Protein AF-A0A930LHW3-F1 (afdb_monomer)

Radius of gyration: 16.35 Å; Cα contacts (8 Å, |Δi|>4): 95; chains: 1; bounding box: 36×15×55 Å

Foldseek 3Di:
DDPVVVVLVVVLVVLLVLLVVLLVQLVVQLVCLVPDDQVVQPPDPGDGSVVLNVLSVLLNVLSVVLNVCSVVVNNVVSVVVSVSSSVSD

Nearest PDB structures (foldseek):
  1x8z-assembly1_A-2  TM=6.717E-01  e=5.694E+00  Arabidopsis thaliana
  1x8z-assembly3_A  TM=6.717E-01  e=5.694E+00  Arabidopsis thaliana
  5ezm-assembly1_A  TM=5.633E-01  e=2.723E+00  Cupriavidus metallidurans CH34

Sequence (89 aa):
MSPILLVIYVTTLIDVLLAVAGAVVGVLAFVRAWMSPANAYDFAGKRPKNTWLALTGGSAAVSLFSVFAAVTGGGNSVLILQLIAAVIS

Mean predicted aligned error: 5.21 Å

Solvent-accessible surface area (backbone atoms only — not comparable to full-atom values): 4588 Å² total; per-residue (Å²): 132,56,75,69,58,52,50,53,52,53,50,47,52,51,41,31,52,54,20,48,52,37,22,55,47,10,46,50,30,26,52,50,52,67,72,48,60,64,75,79,34,64,63,80,92,49,73,53,52,68,57,55,42,50,52,20,45,51,18,20,54,43,15,48,47,32,30,55,30,14,74,73,72,42,30,85,82,39,49,70,57,39,51,55,18,55,75,67,65

Structure (mmCIF, N/CA/C/O ba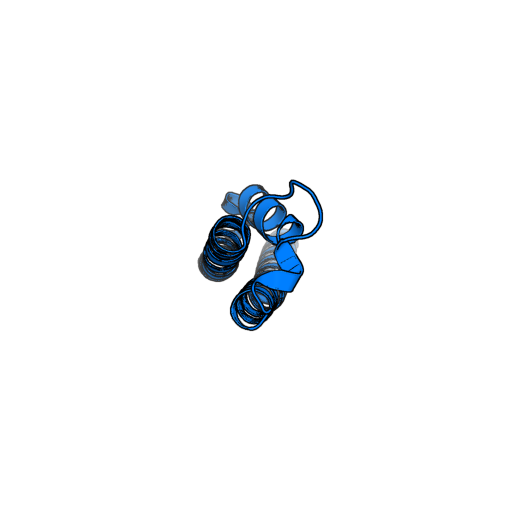ckbone):
data_AF-A0A930LHW3-F1
#
_entry.id   AF-A0A930LHW3-F1
#
loop_
_atom_site.group_PDB
_atom_site.id
_atom_site.type_symbol
_atom_site.label_atom_id
_atom_site.label_alt_id
_atom_site.label_comp_id
_atom_site.label_asym_id
_atom_site.label_entity_id
_atom_site.label_seq_id
_atom_site.pdbx_PDB_ins_code
_atom_site.Cartn_x
_atom_site.Cartn_y
_atom_site.Cartn_z
_atom_site.occupancy
_atom_site.B_iso_or_equiv
_atom_site.auth_seq_id
_atom_site.auth_comp_id
_atom_site.auth_asym_id
_atom_site.auth_atom_id
_atom_site.pdbx_PDB_model_num
ATOM 1 N N . MET A 1 1 ? 18.130 -4.527 -28.559 1.00 75.00 1 MET A N 1
ATOM 2 C CA . MET A 1 1 ? 18.018 -3.467 -27.530 1.00 75.00 1 MET A CA 1
ATOM 3 C C . MET A 1 1 ? 19.404 -3.160 -26.995 1.00 75.00 1 MET A C 1
ATOM 5 O O . MET A 1 1 ? 20.181 -4.094 -26.845 1.00 75.00 1 MET A O 1
ATOM 9 N N . SER A 1 2 ? 19.731 -1.891 -26.743 1.00 94.06 2 SER A N 1
ATOM 10 C CA . SER A 1 2 ? 20.988 -1.551 -26.067 1.00 94.06 2 SER A CA 1
ATOM 11 C C . SER A 1 2 ? 20.917 -1.937 -24.578 1.00 94.06 2 SER A C 1
ATOM 13 O O . SER A 1 2 ? 19.820 -1.928 -24.010 1.00 94.06 2 SER A O 1
ATOM 15 N N . PRO A 1 3 ? 22.051 -2.258 -23.924 1.00 92.88 3 PRO A N 1
ATOM 16 C CA . PRO A 1 3 ? 22.066 -2.646 -22.510 1.00 92.88 3 PRO A CA 1
ATOM 17 C C . PRO A 1 3 ? 21.413 -1.609 -21.586 1.00 92.88 3 PRO A C 1
ATOM 19 O O . PRO A 1 3 ? 20.681 -1.967 -20.671 1.00 92.88 3 PRO A O 1
ATOM 22 N N . ILE A 1 4 ? 21.608 -0.318 -21.869 1.00 93.06 4 ILE A N 1
ATOM 23 C CA . ILE A 1 4 ? 21.023 0.779 -21.086 1.00 93.06 4 ILE A CA 1
ATOM 24 C C . ILE A 1 4 ? 19.488 0.808 -21.177 1.00 93.06 4 ILE A C 1
ATOM 26 O O . ILE A 1 4 ? 18.815 1.033 -20.176 1.00 93.06 4 ILE A O 1
ATOM 30 N N . LEU A 1 5 ? 18.922 0.516 -22.355 1.00 91.38 5 LEU A N 1
ATOM 31 C CA . LEU A 1 5 ? 17.470 0.478 -22.550 1.00 91.38 5 LEU A CA 1
ATOM 32 C C . LEU A 1 5 ? 16.837 -0.710 -21.823 1.00 91.38 5 LEU A C 1
ATOM 34 O O . LEU A 1 5 ? 15.731 -0.584 -21.305 1.00 91.38 5 LEU A O 1
ATOM 38 N N . LEU A 1 6 ? 17.543 -1.842 -21.756 1.00 92.06 6 LEU A N 1
ATOM 39 C CA . LEU A 1 6 ? 17.094 -3.005 -20.995 1.00 92.06 6 LEU A CA 1
ATOM 40 C C . LEU A 1 6 ? 17.016 -2.692 -19.496 1.00 92.06 6 LEU A C 1
ATOM 42 O O . LEU A 1 6 ? 16.018 -3.020 -18.863 1.00 92.06 6 LEU A O 1
ATOM 46 N N . VAL A 1 7 ? 18.037 -2.028 -18.946 1.00 91.44 7 VAL A N 1
ATOM 47 C CA . VAL A 1 7 ? 18.063 -1.635 -17.528 1.00 91.44 7 VAL A CA 1
ATOM 48 C C . VAL A 1 7 ? 16.904 -0.698 -17.207 1.00 91.44 7 VAL A C 1
ATOM 50 O O . VAL A 1 7 ? 16.148 -0.985 -16.288 1.00 91.44 7 VAL A O 1
ATOM 53 N N . ILE A 1 8 ? 16.709 0.363 -17.997 1.00 89.50 8 ILE A N 1
ATOM 54 C CA . ILE A 1 8 ? 15.612 1.320 -17.780 1.00 89.50 8 ILE A CA 1
ATOM 55 C C . ILE A 1 8 ? 14.259 0.605 -17.808 1.00 89.50 8 ILE A C 1
ATOM 57 O O . ILE A 1 8 ? 13.450 0.792 -16.905 1.00 89.50 8 ILE A O 1
ATOM 61 N N . TYR A 1 9 ? 14.036 -0.254 -18.806 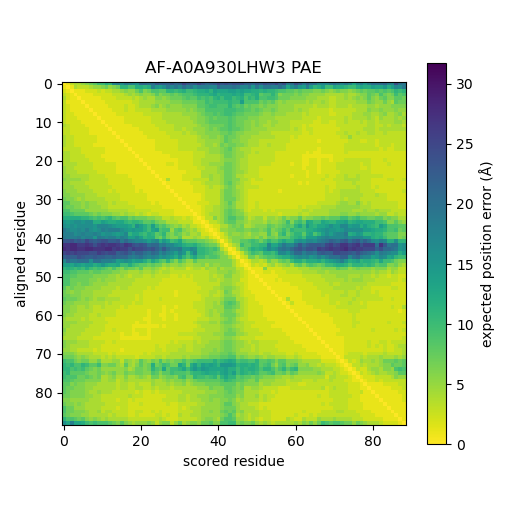1.00 90.25 9 TYR A N 1
ATOM 62 C CA . TYR A 1 9 ? 12.791 -1.006 -18.929 1.00 90.25 9 TYR A CA 1
ATOM 63 C C . TYR A 1 9 ? 12.526 -1.896 -17.709 1.00 90.25 9 TYR A C 1
ATOM 65 O O . TYR A 1 9 ? 11.429 -1.876 -17.152 1.00 90.25 9 TYR A O 1
ATOM 73 N N . VAL A 1 10 ? 13.5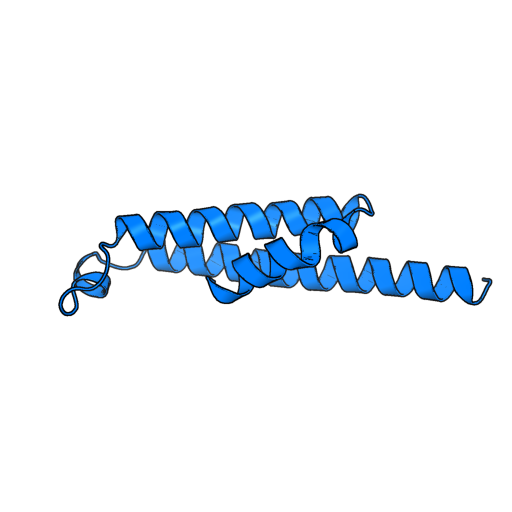37 -2.652 -17.269 1.00 91.38 10 VAL A N 1
ATOM 74 C CA . VAL A 1 10 ? 13.422 -3.540 -16.106 1.00 91.38 10 VAL A CA 1
ATOM 75 C C . VAL A 1 10 ? 13.193 -2.738 -14.825 1.00 91.38 10 VAL A C 1
ATOM 77 O O . VAL A 1 10 ? 12.327 -3.112 -14.038 1.00 91.38 10 VAL A O 1
ATOM 80 N N . THR A 1 11 ? 13.901 -1.625 -14.624 1.00 89.25 11 THR A N 1
ATOM 81 C CA . THR A 1 11 ? 13.706 -0.752 -13.458 1.00 89.25 11 THR A CA 1
ATOM 82 C C . THR A 1 11 ? 12.285 -0.200 -13.414 1.00 89.25 11 THR A C 1
ATOM 84 O O . THR A 1 11 ? 11.616 -0.359 -12.401 1.00 89.25 11 THR A O 1
ATOM 87 N N . THR A 1 12 ? 11.772 0.347 -14.520 1.00 89.56 12 THR A N 1
ATOM 88 C CA . THR A 1 12 ? 10.392 0.855 -14.569 1.00 89.56 12 THR A CA 1
ATOM 89 C C . THR A 1 12 ? 9.367 -0.246 -14.295 1.00 89.56 12 THR A C 1
ATOM 91 O O . THR A 1 12 ? 8.396 -0.020 -13.577 1.00 89.56 12 THR A O 1
ATOM 94 N N . LEU A 1 13 ? 9.582 -1.453 -14.825 1.00 91.44 13 LEU A N 1
ATOM 95 C CA . LEU A 1 13 ? 8.698 -2.592 -14.575 1.00 91.44 13 LEU A CA 1
ATOM 96 C C . LEU A 1 13 ? 8.688 -2.963 -13.083 1.00 91.44 13 LEU A C 1
ATOM 98 O O . LEU A 1 13 ? 7.617 -3.135 -12.498 1.00 91.44 13 LEU A O 1
ATOM 102 N N . ILE A 1 14 ? 9.865 -3.045 -12.460 1.00 90.81 14 ILE A N 1
ATOM 103 C CA . ILE A 1 14 ? 10.009 -3.342 -11.029 1.00 90.81 14 ILE A CA 1
ATOM 104 C C . ILE A 1 14 ? 9.350 -2.252 -10.171 1.00 90.81 14 ILE A C 1
ATOM 106 O O . ILE A 1 14 ? 8.601 -2.590 -9.252 1.00 90.81 14 ILE A O 1
ATOM 110 N N . ASP A 1 15 ? 9.558 -0.974 -10.497 1.00 90.19 15 ASP A N 1
ATOM 111 C CA . ASP A 1 15 ? 8.958 0.159 -9.782 1.00 90.19 15 ASP A CA 1
ATOM 112 C C . ASP A 1 15 ? 7.426 0.086 -9.810 1.00 90.19 15 ASP A C 1
ATOM 114 O O . ASP A 1 15 ? 6.768 0.252 -8.780 1.00 90.19 15 ASP A O 1
ATOM 118 N N . VAL A 1 16 ? 6.848 -0.234 -10.973 1.00 92.81 16 VAL A N 1
ATOM 119 C CA . VAL A 1 16 ? 5.397 -0.411 -11.123 1.00 92.81 16 VAL A CA 1
ATOM 120 C C . VAL A 1 16 ? 4.896 -1.585 -10.282 1.00 92.81 16 VAL A C 1
ATOM 122 O O . VAL A 1 16 ? 3.906 -1.434 -9.566 1.00 92.81 16 VAL A O 1
ATOM 125 N N . LEU A 1 17 ? 5.571 -2.739 -10.313 1.00 93.50 17 LEU A N 1
ATOM 126 C CA . LEU A 1 17 ? 5.164 -3.907 -9.520 1.00 93.50 17 LEU A CA 1
ATOM 127 C C . LEU A 1 17 ? 5.203 -3.627 -8.012 1.00 93.50 17 LEU A C 1
ATOM 129 O O . LEU A 1 17 ? 4.251 -3.954 -7.300 1.00 93.50 17 LEU A O 1
ATOM 133 N N . LEU A 1 18 ? 6.275 -2.996 -7.528 1.00 91.56 18 LEU A N 1
ATOM 134 C CA . LEU A 1 18 ? 6.419 -2.608 -6.123 1.00 91.56 18 LEU A CA 1
ATOM 135 C C . LEU A 1 18 ? 5.356 -1.593 -5.704 1.00 91.56 18 LEU A C 1
ATOM 137 O O . LEU A 1 18 ? 4.783 -1.714 -4.619 1.00 91.56 18 LEU A O 1
ATOM 141 N N . ALA A 1 19 ? 5.069 -0.606 -6.554 1.00 93.12 19 ALA A N 1
ATOM 142 C CA . ALA A 1 19 ? 4.029 0.378 -6.290 1.00 93.12 19 ALA A CA 1
ATOM 143 C C . ALA A 1 19 ? 2.646 -0.274 -6.196 1.00 93.12 19 ALA A C 1
ATOM 145 O O . ALA A 1 19 ? 1.893 0.016 -5.265 1.00 93.12 19 ALA A O 1
ATOM 146 N N . VAL A 1 20 ? 2.326 -1.203 -7.102 1.00 95.31 20 VAL A N 1
ATOM 147 C CA . VAL A 1 20 ? 1.049 -1.932 -7.080 1.00 95.31 20 VAL A CA 1
ATOM 148 C C . VAL A 1 20 ? 0.928 -2.785 -5.819 1.00 95.31 20 VAL A C 1
ATOM 150 O O . VAL A 1 20 ? -0.108 -2.742 -5.154 1.00 95.31 20 VAL A O 1
ATOM 153 N N . ALA A 1 21 ? 1.983 -3.508 -5.440 1.00 94.06 21 ALA A N 1
ATOM 154 C CA . ALA A 1 21 ? 1.996 -4.275 -4.197 1.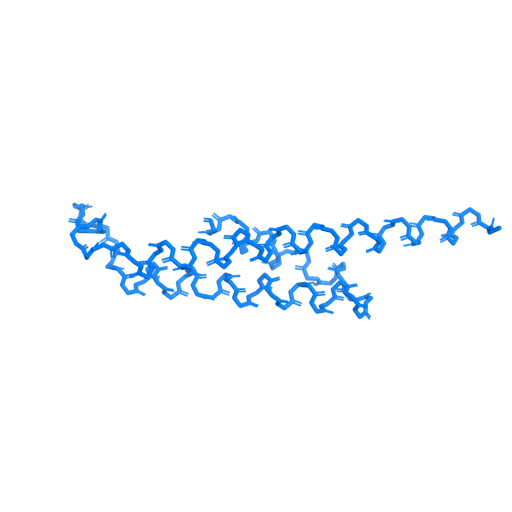00 94.06 21 ALA A CA 1
ATOM 155 C C . ALA A 1 21 ? 1.767 -3.368 -2.972 1.00 94.06 21 ALA A C 1
ATOM 157 O O . ALA A 1 21 ? 0.922 -3.670 -2.127 1.00 94.06 21 ALA A O 1
ATOM 158 N N . GLY A 1 22 ? 2.449 -2.219 -2.913 1.00 92.56 22 GLY A N 1
ATOM 159 C CA . GLY A 1 22 ? 2.267 -1.224 -1.854 1.00 92.56 22 GLY A CA 1
ATOM 160 C C . GLY A 1 22 ? 0.847 -0.650 -1.800 1.00 92.56 22 GLY A C 1
ATOM 161 O O . GLY A 1 22 ? 0.291 -0.488 -0.714 1.00 92.56 22 GLY A O 1
ATOM 162 N N . ALA A 1 23 ? 0.221 -0.397 -2.952 1.00 94.94 23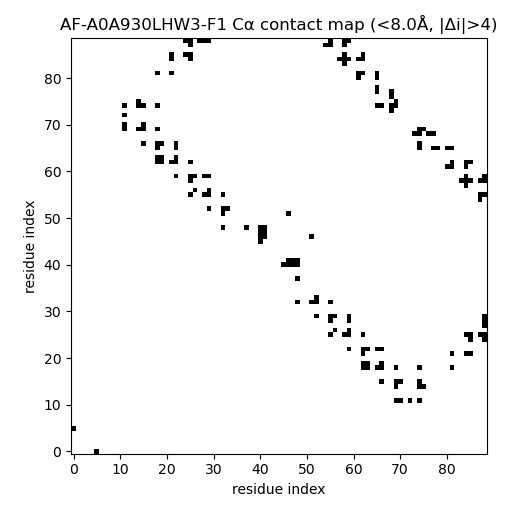 ALA A N 1
ATOM 163 C CA . ALA A 1 23 ? -1.167 0.058 -3.032 1.00 94.94 23 ALA A CA 1
ATOM 164 C C . ALA A 1 23 ? -2.154 -0.980 -2.496 1.00 94.94 23 ALA A C 1
ATOM 166 O O . ALA A 1 23 ? -3.041 -0.627 -1.719 1.00 94.94 23 ALA A O 1
ATOM 167 N N . VAL A 1 24 ? -1.981 -2.256 -2.850 1.00 95.75 24 VAL A N 1
ATOM 168 C CA . VAL A 1 24 ? -2.825 -3.339 -2.326 1.00 95.75 24 VAL A CA 1
ATOM 169 C C . VAL A 1 24 ? -2.720 -3.411 -0.802 1.00 95.75 24 VAL A C 1
ATOM 171 O O . VAL A 1 24 ? -3.746 -3.435 -0.122 1.00 95.75 24 VAL A O 1
ATOM 174 N N . VAL A 1 25 ? -1.502 -3.391 -0.257 1.00 94.25 25 VAL A N 1
ATOM 175 C CA . VAL A 1 25 ? -1.283 -3.448 1.197 1.00 94.25 25 VAL A CA 1
ATOM 176 C C . VAL A 1 25 ? -1.870 -2.217 1.894 1.00 94.25 25 VAL A C 1
ATOM 178 O O . VAL A 1 25 ? -2.625 -2.377 2.852 1.00 94.25 25 VAL A O 1
ATOM 181 N N . GLY A 1 26 ? -1.625 -1.009 1.377 1.00 92.69 26 GLY A N 1
ATOM 182 C CA . GLY A 1 26 ? -2.143 0.233 1.963 1.00 92.69 26 GLY A CA 1
ATOM 183 C C . GLY A 1 26 ? -3.671 0.314 1.968 1.00 92.69 26 GLY A C 1
ATOM 184 O O . GLY A 1 26 ? -4.277 0.676 2.978 1.00 92.69 26 GLY A O 1
ATOM 185 N N . VAL A 1 27 ? -4.325 -0.093 0.875 1.00 95.06 27 VAL A N 1
ATOM 186 C CA . VAL A 1 27 ? -5.794 -0.142 0.812 1.00 95.06 27 VAL A CA 1
ATOM 187 C C . VAL A 1 27 ? -6.346 -1.184 1.786 1.00 95.06 27 VAL A C 1
ATOM 189 O O . VAL A 1 27 ? -7.302 -0.898 2.509 1.00 95.06 27 VAL A O 1
ATOM 192 N N . LEU A 1 28 ? -5.740 -2.372 1.866 1.00 94.50 28 LEU A N 1
ATOM 193 C CA . LEU A 1 28 ? -6.165 -3.405 2.814 1.00 94.50 28 LEU A CA 1
ATOM 194 C C . LEU A 1 28 ? -5.996 -2.956 4.271 1.00 94.50 28 LEU A C 1
ATOM 196 O O . LEU A 1 28 ? -6.883 -3.213 5.088 1.00 94.50 28 LEU A O 1
ATOM 200 N N . ALA A 1 29 ? -4.900 -2.272 4.598 1.00 91.25 29 ALA A N 1
ATOM 201 C CA . ALA A 1 29 ? -4.655 -1.717 5.925 1.00 91.25 29 ALA A CA 1
ATOM 202 C C . ALA A 1 29 ? -5.728 -0.692 6.315 1.00 91.25 29 ALA A C 1
ATOM 204 O O . ALA A 1 29 ? -6.303 -0.774 7.404 1.00 91.25 29 ALA A O 1
ATOM 205 N N . PHE A 1 30 ? -6.076 0.212 5.395 1.00 92.38 30 PHE A N 1
ATOM 206 C CA . PHE A 1 30 ? -7.153 1.176 5.605 1.00 92.38 30 PHE A CA 1
ATOM 207 C C . PHE A 1 30 ? -8.513 0.496 5.814 1.00 92.38 30 PHE A C 1
ATOM 209 O O . PHE A 1 30 ? -9.224 0.816 6.767 1.00 92.38 30 PHE A O 1
ATOM 216 N N . VAL A 1 31 ? -8.861 -0.488 4.980 1.00 93.56 31 VAL A N 1
ATOM 217 C CA . VAL A 1 31 ? -10.117 -1.244 5.115 1.00 93.56 31 VAL A CA 1
ATOM 218 C C . VAL A 1 31 ? -10.188 -1.959 6.467 1.00 93.56 31 VAL A C 1
ATOM 220 O O . VAL A 1 31 ? -11.215 -1.900 7.148 1.00 93.56 31 VAL A O 1
ATOM 223 N N . ARG A 1 32 ? -9.088 -2.582 6.903 1.00 88.69 32 ARG A N 1
ATOM 224 C CA . ARG A 1 32 ? -9.000 -3.219 8.226 1.00 88.69 32 ARG A CA 1
ATOM 225 C C . ARG A 1 32 ? -9.179 -2.205 9.349 1.00 88.69 32 ARG A C 1
ATOM 227 O O . ARG A 1 32 ? -9.934 -2.476 10.283 1.00 88.69 32 ARG A O 1
ATOM 234 N N . ALA A 1 33 ? -8.544 -1.039 9.258 1.00 87.50 33 ALA A N 1
ATOM 235 C CA . ALA A 1 33 ? -8.695 0.015 10.255 1.00 87.50 33 ALA A CA 1
ATOM 236 C C . ALA A 1 33 ? -10.134 0.555 10.315 1.00 87.50 33 ALA A C 1
ATOM 238 O O . ALA A 1 33 ? -10.672 0.797 11.400 1.00 87.50 33 ALA A O 1
ATOM 239 N N . TRP A 1 34 ? -10.786 0.683 9.157 1.00 88.06 34 TRP A N 1
ATOM 240 C CA . TRP A 1 34 ? -12.182 1.101 9.038 1.00 88.06 34 TRP A CA 1
ATOM 241 C C . TRP A 1 34 ? -13.134 0.128 9.737 1.00 88.06 34 TRP A C 1
ATOM 243 O O . TRP A 1 34 ? -13.922 0.540 10.598 1.00 88.06 34 TRP A O 1
ATOM 253 N N . MET A 1 35 ? -13.009 -1.162 9.415 1.00 88.88 35 MET A N 1
ATOM 254 C CA . MET A 1 35 ? -13.860 -2.237 9.935 1.00 88.88 35 MET A CA 1
ATOM 255 C C . MET A 1 35 ? -13.589 -2.581 11.405 1.00 88.88 35 MET A C 1
ATOM 257 O O . MET A 1 35 ? -14.458 -3.139 12.072 1.00 88.88 35 MET A O 1
ATOM 261 N N . SER A 1 36 ? -12.405 -2.256 11.925 1.00 85.19 36 SER A N 1
ATOM 262 C CA . SER A 1 36 ? -12.035 -2.587 13.302 1.00 85.19 36 SER A CA 1
ATOM 263 C C . SER A 1 36 ? -12.876 -1.796 14.316 1.00 85.19 36 SER A C 1
ATOM 265 O O . SER A 1 36 ? -13.040 -0.582 14.167 1.00 85.19 36 SER A O 1
ATOM 267 N N . PRO A 1 37 ? -13.423 -2.429 15.365 1.00 80.62 37 PRO A N 1
ATOM 268 C CA . PRO A 1 37 ? -14.234 -1.738 16.364 1.00 80.62 37 PRO A CA 1
ATOM 269 C C . PRO A 1 37 ? -13.381 -0.778 17.216 1.00 80.62 37 PRO A C 1
ATOM 271 O O . PRO A 1 37 ? -12.172 -0.949 17.349 1.00 80.62 37 PRO A O 1
ATOM 274 N N . ALA A 1 38 ? -13.993 0.279 17.766 1.00 75.88 38 ALA A N 1
ATOM 275 C CA . ALA A 1 38 ? -13.266 1.346 18.474 1.00 75.88 38 ALA A CA 1
ATOM 276 C C . ALA A 1 38 ? -12.496 0.837 19.706 1.00 75.88 38 ALA A C 1
ATOM 278 O O . ALA A 1 38 ? -11.357 1.237 19.932 1.00 75.88 38 ALA A O 1
ATOM 279 N N . ASN A 1 39 ? -13.073 -0.134 20.414 1.00 71.88 39 ASN A N 1
ATOM 280 C CA . ASN A 1 39 ? -12.456 -0.809 21.555 1.00 71.88 39 ASN A CA 1
ATOM 281 C C . ASN A 1 39 ? -11.138 -1.536 21.214 1.00 71.88 39 ASN A C 1
ATOM 283 O O . ASN A 1 39 ? -10.333 -1.764 22.110 1.00 71.88 39 ASN A O 1
ATOM 287 N N . ALA A 1 40 ? -10.881 -1.867 19.942 1.00 70.94 40 ALA A N 1
ATOM 288 C CA . ALA A 1 40 ? -9.613 -2.456 19.508 1.00 70.94 40 ALA A CA 1
ATOM 289 C C . ALA A 1 40 ? -8.439 -1.460 19.579 1.00 70.94 40 ALA A C 1
ATOM 291 O O . ALA A 1 40 ? -7.281 -1.873 19.610 1.00 70.94 40 ALA A O 1
ATOM 292 N N . TYR A 1 41 ? -8.732 -0.157 19.622 1.00 66.19 41 TYR A N 1
ATOM 293 C CA . TYR A 1 41 ? -7.740 0.918 19.705 1.00 66.19 41 TYR A CA 1
ATOM 294 C C . TYR A 1 41 ? -7.641 1.542 21.103 1.00 66.19 41 TYR A C 1
ATOM 296 O O . TYR A 1 41 ? -6.660 2.227 21.383 1.00 66.19 41 TYR A O 1
ATOM 304 N N . ASP A 1 42 ? -8.597 1.254 21.992 1.00 63.91 42 ASP A N 1
ATOM 305 C CA . ASP A 1 42 ? -8.685 1.811 23.352 1.00 63.91 42 ASP A CA 1
ATOM 306 C C . ASP A 1 42 ? -7.788 1.107 24.389 1.00 63.91 42 ASP A C 1
ATOM 308 O O . ASP A 1 42 ? -7.909 1.321 25.596 1.00 63.91 42 ASP A O 1
ATOM 312 N N . PHE A 1 43 ? -6.831 0.286 23.956 1.00 56.50 43 PHE A N 1
ATOM 313 C CA . PHE A 1 43 ? -5.888 -0.337 24.881 1.00 56.50 43 PHE A CA 1
ATOM 314 C C . PHE A 1 43 ? -4.886 0.693 25.431 1.00 56.50 43 PHE A C 1
ATOM 316 O O . PHE A 1 43 ? -3.915 1.047 24.763 1.00 56.50 43 PHE A O 1
ATOM 323 N N . ALA A 1 44 ? -5.121 1.125 26.674 1.00 49.81 44 ALA A N 1
ATOM 324 C CA . ALA A 1 44 ? -4.175 1.775 27.589 1.00 49.81 44 ALA A CA 1
ATOM 325 C C . ALA A 1 44 ? -3.365 2.948 26.993 1.00 49.81 44 ALA A C 1
ATOM 327 O O . ALA A 1 44 ? -2.189 2.809 26.658 1.00 49.81 44 ALA A O 1
ATOM 328 N N . GLY A 1 45 ? -3.984 4.130 26.899 1.00 61.50 45 GLY A N 1
ATOM 329 C CA . GLY A 1 45 ? -3.278 5.390 26.610 1.00 61.50 45 GLY A CA 1
ATOM 330 C C . GLY A 1 45 ? -2.754 5.543 25.177 1.00 61.50 45 GLY A C 1
ATOM 331 O O . GLY A 1 45 ? -1.989 6.466 24.896 1.00 61.50 45 GLY A O 1
ATOM 332 N N . LYS A 1 46 ? -3.146 4.653 24.259 1.00 69.50 46 LYS A N 1
ATOM 333 C CA . LYS A 1 46 ? -2.808 4.746 22.833 1.00 69.50 46 LYS A CA 1
ATOM 334 C C . LYS A 1 46 ? -3.689 5.771 22.111 1.00 69.50 46 LYS A C 1
ATOM 336 O O . LYS A 1 46 ? -4.741 6.177 22.595 1.00 69.50 46 LYS A O 1
ATOM 341 N N . ARG A 1 47 ? -3.225 6.221 20.938 1.00 76.00 47 ARG A N 1
ATOM 342 C CA . ARG A 1 47 ? -3.941 7.206 20.110 1.00 76.00 47 ARG A CA 1
ATOM 343 C C . ARG A 1 47 ? -5.310 6.662 19.663 1.00 76.00 47 ARG A C 1
ATOM 345 O O . ARG A 1 47 ? -5.390 5.475 19.343 1.00 76.00 47 ARG A O 1
ATOM 352 N N . PRO A 1 48 ? -6.350 7.516 19.586 1.00 83.62 48 PRO A N 1
ATOM 353 C CA . PRO A 1 48 ? -7.716 7.092 19.283 1.00 83.62 48 PRO A CA 1
ATOM 354 C C . PRO A 1 48 ? -7.840 6.518 17.867 1.00 83.62 48 PRO A C 1
ATOM 356 O O . PRO A 1 48 ? -7.052 6.857 16.977 1.00 83.62 48 PRO A O 1
ATOM 359 N N . LYS A 1 49 ? -8.886 5.713 17.626 1.00 82.75 49 LYS A N 1
ATOM 360 C CA . LYS A 1 49 ? -9.185 5.094 16.317 1.00 82.75 49 LYS A CA 1
ATOM 361 C C . LYS A 1 49 ? -9.094 6.089 15.153 1.00 82.75 49 LYS A C 1
ATOM 363 O O . LYS A 1 49 ? -8.514 5.771 14.120 1.00 82.75 49 LYS A O 1
ATOM 368 N N . ASN A 1 50 ? -9.599 7.311 15.330 1.00 87.31 50 ASN A N 1
ATOM 369 C CA . ASN A 1 50 ? -9.585 8.342 14.286 1.00 87.31 50 ASN A CA 1
ATOM 370 C C . ASN A 1 50 ? -8.168 8.724 13.837 1.00 87.31 50 ASN A C 1
ATOM 372 O O . ASN A 1 50 ? -7.960 9.009 12.661 1.00 87.31 50 ASN A O 1
ATOM 376 N N . THR A 1 51 ? -7.178 8.696 14.736 1.00 87.69 51 THR A N 1
ATOM 377 C CA . THR A 1 51 ? -5.783 8.950 14.358 1.00 87.69 51 THR A CA 1
ATOM 378 C C . THR A 1 51 ? -5.234 7.826 13.487 1.00 87.69 51 THR A C 1
ATOM 380 O O . THR A 1 51 ? -4.584 8.096 12.482 1.00 87.69 51 THR A O 1
ATOM 383 N N . TRP A 1 52 ? -5.528 6.572 13.829 1.00 87.25 52 TRP A N 1
ATOM 384 C CA . TRP A 1 52 ? -5.103 5.416 13.038 1.00 87.25 52 TRP A CA 1
ATOM 385 C C . TRP A 1 52 ? -5.813 5.341 11.686 1.00 87.25 52 TRP A C 1
ATOM 387 O O . TRP A 1 52 ? -5.178 5.022 10.684 1.00 87.25 52 TRP A O 1
ATOM 397 N N . LEU A 1 53 ? -7.093 5.713 11.630 1.00 90.50 53 LEU A N 1
ATOM 398 C CA . LEU A 1 53 ? -7.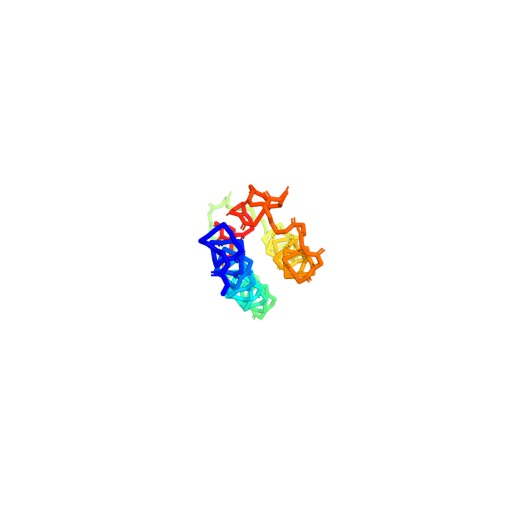832 5.865 10.376 1.00 90.50 53 LEU A CA 1
ATOM 399 C C . LEU A 1 53 ? -7.230 6.945 9.478 1.00 90.50 53 LEU A C 1
ATOM 401 O O . LEU A 1 53 ? -7.088 6.728 8.279 1.00 90.50 53 LEU A O 1
ATOM 405 N N . ALA A 1 54 ? -6.849 8.092 10.044 1.00 91.75 54 ALA A N 1
ATOM 406 C CA . ALA A 1 54 ? -6.214 9.160 9.281 1.00 91.75 54 ALA A CA 1
ATOM 407 C C . ALA A 1 54 ? -4.833 8.739 8.750 1.00 91.75 54 ALA A C 1
ATOM 409 O O . ALA A 1 54 ? -4.516 9.009 7.594 1.00 91.75 54 ALA A O 1
ATOM 410 N N . LEU A 1 55 ? -4.031 8.046 9.566 1.00 91.19 55 LEU A N 1
ATOM 411 C CA . LEU A 1 55 ? -2.706 7.557 9.169 1.00 91.19 5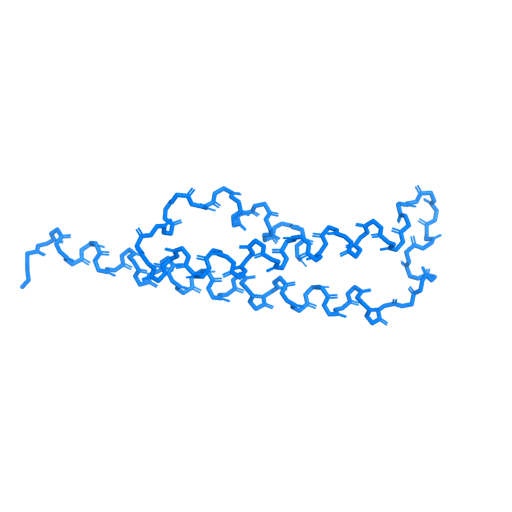5 LEU A CA 1
ATOM 412 C C . LEU A 1 55 ? -2.796 6.498 8.068 1.00 91.19 55 LEU A C 1
ATOM 414 O O . LEU A 1 55 ? -2.156 6.642 7.029 1.00 91.19 55 LEU A O 1
ATOM 418 N N . THR A 1 56 ? -3.625 5.471 8.266 1.00 92.44 56 THR A N 1
ATOM 419 C CA . THR A 1 56 ? -3.817 4.411 7.266 1.00 92.44 56 THR A CA 1
ATOM 420 C C . THR A 1 56 ? -4.475 4.950 5.996 1.00 92.44 56 THR A C 1
ATOM 422 O O . THR A 1 56 ? -4.039 4.614 4.899 1.00 92.44 56 THR A O 1
ATOM 425 N N . GLY A 1 57 ? -5.437 5.871 6.107 1.00 92.75 57 GLY A N 1
ATOM 426 C CA . GL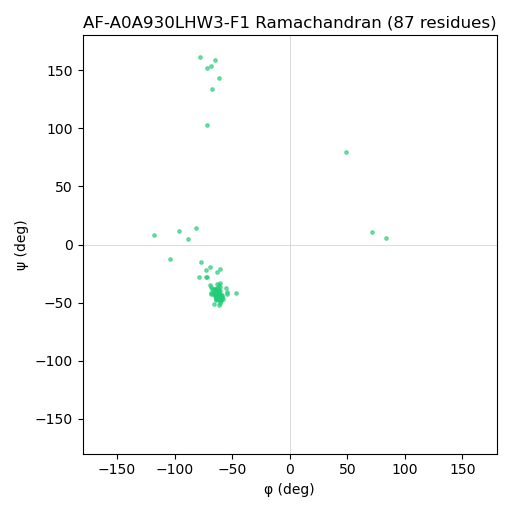Y A 1 57 ? -6.041 6.548 4.956 1.00 92.75 57 GLY A CA 1
ATOM 427 C C . GLY A 1 57 ? -5.042 7.401 4.169 1.00 92.75 57 GLY A C 1
ATOM 428 O O . GLY A 1 57 ? -4.984 7.310 2.943 1.00 92.75 57 GLY A O 1
ATOM 429 N N . GLY A 1 58 ? -4.199 8.174 4.862 1.00 93.44 58 GLY A N 1
ATOM 430 C CA . GLY A 1 58 ? -3.111 8.932 4.241 1.00 93.44 58 GLY A CA 1
ATOM 431 C C . GLY A 1 58 ? -2.093 8.022 3.554 1.00 93.44 58 GLY A C 1
ATOM 432 O O . GLY A 1 58 ? -1.704 8.284 2.418 1.00 93.44 58 GLY A O 1
ATOM 433 N N . SER A 1 59 ? -1.723 6.908 4.193 1.00 93.62 59 SER A N 1
ATOM 434 C CA . SER A 1 59 ? -0.829 5.915 3.591 1.00 93.62 59 SER A CA 1
ATOM 435 C C . SER A 1 59 ? -1.442 5.254 2.355 1.00 93.62 59 SER A C 1
ATOM 437 O O . SER A 1 59 ? -0.770 5.149 1.338 1.00 93.62 59 SER A O 1
ATOM 439 N N . ALA A 1 60 ? -2.735 4.911 2.378 1.00 94.94 60 ALA A N 1
ATOM 440 C CA . ALA A 1 60 ? -3.428 4.339 1.228 1.00 94.94 60 ALA A CA 1
ATOM 441 C C . ALA A 1 60 ? -3.458 5.316 0.041 1.00 94.94 60 ALA A C 1
ATOM 443 O O . ALA A 1 60 ? -3.202 4.912 -1.093 1.00 94.94 60 ALA A O 1
ATOM 444 N N . ALA A 1 61 ? -3.706 6.605 0.296 1.00 95.31 61 ALA A N 1
ATOM 445 C CA . ALA A 1 61 ? -3.666 7.641 -0.734 1.00 95.31 61 ALA A CA 1
ATOM 446 C C . ALA A 1 61 ? -2.265 7.785 -1.354 1.00 95.31 61 ALA A C 1
ATOM 448 O O . ALA A 1 61 ? -2.138 7.840 -2.578 1.00 95.31 61 ALA A O 1
ATOM 449 N N . VAL A 1 62 ? -1.213 7.792 -0.527 1.00 95.25 62 VAL A N 1
ATOM 450 C CA . VAL A 1 62 ? 0.179 7.839 -1.001 1.00 95.25 62 VAL A CA 1
ATOM 451 C C . VAL A 1 62 ? 0.527 6.589 -1.804 1.00 95.25 62 VAL A C 1
ATOM 453 O O . VAL A 1 62 ? 1.077 6.721 -2.891 1.00 95.25 62 VAL A O 1
ATOM 456 N N . SER A 1 63 ? 0.154 5.394 -1.345 1.00 93.81 63 SER A N 1
ATOM 457 C CA . SER A 1 63 ? 0.435 4.154 -2.072 1.00 93.81 63 SER A CA 1
ATOM 458 C C . SER A 1 63 ? -0.256 4.108 -3.442 1.00 93.81 63 SER A C 1
ATOM 460 O O . SER A 1 63 ? 0.349 3.667 -4.417 1.00 93.81 63 SER A O 1
ATOM 462 N N . LEU A 1 64 ? -1.489 4.617 -3.559 1.00 94.50 64 LEU A N 1
ATOM 463 C CA . LEU A 1 64 ? -2.174 4.759 -4.852 1.00 94.50 64 LEU A CA 1
ATOM 464 C C . LEU A 1 64 ? -1.492 5.799 -5.753 1.00 94.50 64 LEU A C 1
ATOM 466 O O . LEU A 1 64 ? -1.319 5.567 -6.951 1.00 94.50 64 LEU A O 1
ATOM 470 N N . PHE A 1 65 ? -1.059 6.925 -5.183 1.00 94.56 65 PHE A N 1
ATOM 471 C CA . PHE A 1 65 ? -0.290 7.931 -5.912 1.00 94.56 65 PHE A CA 1
ATOM 472 C C . PHE A 1 65 ? 1.057 7.382 -6.405 1.00 94.56 65 PHE A C 1
ATOM 474 O O . PHE A 1 65 ? 1.460 7.676 -7.529 1.00 94.56 65 PHE A O 1
ATOM 481 N N . SER A 1 66 ? 1.726 6.531 -5.625 1.00 92.75 66 SER A N 1
ATOM 482 C CA . SER A 1 66 ? 2.970 5.872 -6.032 1.00 92.75 66 SER A CA 1
ATOM 483 C C . SER A 1 66 ? 2.787 4.987 -7.265 1.00 92.75 66 SER A C 1
ATOM 485 O O . SER A 1 66 ? 3.671 4.964 -8.118 1.00 92.75 66 SER A O 1
ATOM 487 N N . VAL A 1 67 ? 1.634 4.324 -7.424 1.00 93.94 67 VAL A N 1
ATOM 488 C CA . VAL A 1 67 ? 1.311 3.576 -8.656 1.00 93.94 67 VAL A CA 1
ATOM 489 C C . VAL A 1 67 ? 1.203 4.520 -9.846 1.00 93.94 67 VAL A C 1
ATOM 491 O O . VAL A 1 67 ? 1.808 4.272 -10.888 1.00 93.94 67 VAL A O 1
ATOM 494 N N . PHE A 1 68 ? 0.473 5.625 -9.688 1.00 93.44 68 PHE A N 1
ATOM 495 C CA . PHE A 1 68 ? 0.349 6.634 -10.738 1.00 93.44 68 PHE A CA 1
ATOM 496 C C . PHE A 1 68 ? 1.717 7.211 -11.141 1.00 93.44 68 PHE A C 1
ATOM 498 O O . PHE A 1 68 ? 2.029 7.302 -12.331 1.00 93.44 68 PHE A O 1
ATOM 505 N N . ALA A 1 69 ? 2.562 7.539 -10.164 1.00 91.75 69 ALA A N 1
ATOM 506 C CA . ALA A 1 69 ? 3.918 8.018 -10.403 1.00 91.75 69 ALA A CA 1
ATOM 507 C C . ALA A 1 69 ? 4.776 6.963 -11.122 1.00 91.75 69 ALA A C 1
ATOM 509 O O . ALA A 1 69 ? 5.457 7.291 -12.090 1.00 91.75 69 ALA A O 1
ATOM 510 N N . ALA A 1 70 ? 4.713 5.691 -10.718 1.00 91.56 70 ALA A N 1
ATOM 511 C CA . ALA A 1 70 ? 5.469 4.616 -11.358 1.00 91.56 70 ALA A CA 1
ATOM 512 C C . ALA A 1 70 ? 5.077 4.416 -12.834 1.00 91.56 70 ALA A C 1
ATOM 514 O O . ALA A 1 70 ? 5.953 4.314 -13.690 1.00 91.56 70 ALA A O 1
ATOM 515 N N . VAL A 1 71 ? 3.778 4.443 -13.157 1.00 91.06 71 VAL A N 1
ATOM 516 C CA . VAL A 1 71 ? 3.283 4.255 -14.538 1.00 91.06 71 VAL A CA 1
ATOM 517 C C . VAL A 1 71 ? 3.589 5.461 -15.439 1.00 91.06 71 VAL A C 1
ATOM 519 O O . VAL A 1 71 ? 3.769 5.300 -16.643 1.00 91.06 71 VAL A O 1
ATOM 522 N N . THR A 1 72 ? 3.700 6.665 -14.872 1.00 89.62 72 THR A N 1
ATOM 523 C CA . THR A 1 72 ? 4.056 7.894 -15.610 1.00 89.62 72 THR A CA 1
ATOM 524 C C . THR A 1 72 ? 5.568 8.143 -15.698 1.00 89.62 72 THR A C 1
ATOM 526 O O . THR A 1 72 ? 5.992 9.166 -16.232 1.00 89.62 72 THR A O 1
ATOM 529 N N . GLY A 1 73 ? 6.397 7.212 -15.207 1.00 82.44 73 GLY A N 1
ATOM 530 C CA . GLY A 1 73 ? 7.862 7.311 -15.238 1.00 82.44 73 GLY A CA 1
ATOM 531 C C . GLY A 1 73 ? 8.480 8.125 -14.092 1.00 82.44 73 GLY A C 1
ATOM 532 O O . GLY A 1 73 ? 9.691 8.324 -14.066 1.00 82.44 73 GLY A O 1
ATOM 533 N N . GLY A 1 74 ? 7.675 8.569 -13.124 1.00 82.69 74 GLY A N 1
ATOM 534 C CA . GLY A 1 74 ? 8.097 9.285 -11.915 1.00 82.69 74 GLY A CA 1
ATOM 535 C C . GLY A 1 74 ? 8.270 8.409 -10.666 1.00 82.69 74 GLY A C 1
ATOM 536 O O . GLY A 1 74 ? 8.387 8.955 -9.571 1.00 82.69 74 GLY A O 1
ATOM 537 N N . GLY A 1 75 ? 8.273 7.075 -10.790 1.00 78.00 75 GLY A N 1
ATOM 538 C CA . GLY A 1 75 ? 8.321 6.141 -9.650 1.00 78.00 75 GLY A CA 1
ATOM 539 C C . GLY A 1 75 ? 9.496 6.386 -8.695 1.00 78.00 75 GLY A C 1
ATOM 540 O O . GLY A 1 75 ? 9.314 6.458 -7.481 1.00 78.00 75 GLY A O 1
ATOM 541 N N . ASN A 1 76 ? 10.683 6.654 -9.245 1.00 80.25 76 ASN A N 1
ATOM 542 C CA . ASN A 1 76 ? 11.887 6.937 -8.456 1.00 80.25 76 ASN A CA 1
ATOM 543 C C . ASN A 1 76 ? 11.793 8.213 -7.601 1.00 80.25 76 ASN A C 1
ATOM 545 O O . ASN A 1 76 ? 12.464 8.322 -6.576 1.00 80.25 76 ASN A O 1
ATOM 549 N N . SER A 1 77 ? 10.936 9.167 -7.973 1.00 84.31 77 SER A N 1
ATOM 550 C CA . SER A 1 77 ? 10.775 10.436 -7.252 1.00 84.31 77 SER A CA 1
ATOM 551 C C . SER A 1 77 ? 9.954 10.300 -5.967 1.00 84.31 77 SER A C 1
ATOM 553 O O . SER A 1 77 ? 9.967 11.202 -5.132 1.00 84.31 77 SER A O 1
ATOM 555 N N . VAL A 1 78 ? 9.229 9.190 -5.795 1.00 88.00 78 VAL A N 1
ATOM 556 C CA . VAL A 1 78 ? 8.287 8.985 -4.681 1.00 88.00 78 VAL A CA 1
ATOM 557 C C . VAL A 1 78 ? 8.665 7.816 -3.774 1.00 88.00 78 VAL A C 1
ATOM 559 O O . VAL A 1 78 ? 7.904 7.488 -2.866 1.00 88.00 78 VAL A O 1
ATOM 562 N N . LEU A 1 79 ? 9.848 7.217 -3.957 1.00 86.06 79 LEU A N 1
ATOM 563 C CA . LEU A 1 79 ? 10.290 6.034 -3.205 1.00 86.06 79 LEU A CA 1
ATOM 564 C C . LEU A 1 79 ? 10.237 6.235 -1.686 1.00 86.06 79 LEU A C 1
ATOM 566 O O . LEU A 1 79 ? 9.792 5.349 -0.961 1.00 86.06 79 LEU A O 1
ATOM 570 N N . ILE A 1 80 ? 10.641 7.411 -1.191 1.00 88.25 80 ILE A N 1
ATOM 571 C CA . ILE A 1 80 ? 10.615 7.692 0.251 1.00 88.25 80 ILE A CA 1
ATOM 572 C C . ILE A 1 80 ? 9.184 7.781 0.794 1.00 88.25 80 ILE A C 1
ATOM 574 O O . ILE A 1 80 ? 8.899 7.281 1.878 1.00 88.25 80 ILE A O 1
ATOM 578 N N . LEU A 1 81 ? 8.265 8.364 0.020 1.00 89.19 81 LEU A N 1
ATOM 579 C CA . LEU A 1 81 ? 6.850 8.464 0.378 1.00 89.19 81 LEU A CA 1
ATOM 580 C C . LEU A 1 81 ? 6.191 7.082 0.358 1.00 89.19 81 LEU A C 1
ATOM 582 O O . LEU A 1 81 ? 5.452 6.740 1.278 1.00 89.19 81 LEU A O 1
ATOM 586 N N . GLN A 1 82 ? 6.521 6.269 -0.645 1.00 89.06 82 GLN A N 1
ATOM 587 C CA . GLN A 1 82 ? 6.068 4.887 -0.760 1.00 89.06 82 GLN A CA 1
ATOM 588 C C . GLN A 1 82 ? 6.559 4.030 0.413 1.00 89.06 82 GLN A C 1
ATOM 590 O O . GLN A 1 82 ? 5.784 3.253 0.967 1.00 89.06 82 GLN A O 1
ATOM 595 N N . LEU A 1 83 ? 7.817 4.196 0.834 1.00 89.69 83 LEU A N 1
ATOM 596 C CA . LEU A 1 83 ? 8.374 3.487 1.986 1.00 89.69 83 LEU A CA 1
ATOM 597 C C . LEU A 1 83 ? 7.664 3.878 3.287 1.00 89.69 83 LEU A C 1
ATOM 599 O O . LEU A 1 83 ? 7.279 3.003 4.059 1.00 89.69 83 LEU A O 1
ATOM 603 N N . ILE A 1 84 ? 7.450 5.177 3.521 1.00 91.44 84 ILE A N 1
ATOM 604 C CA . ILE A 1 84 ? 6.720 5.660 4.703 1.00 91.44 84 ILE A CA 1
ATOM 605 C C . ILE A 1 84 ? 5.300 5.085 4.724 1.00 91.44 84 ILE A C 1
ATOM 607 O O . ILE A 1 84 ? 4.856 4.586 5.756 1.00 91.44 84 ILE A O 1
ATOM 611 N N . ALA A 1 85 ? 4.600 5.119 3.588 1.00 91.56 85 ALA A N 1
ATOM 612 C CA . ALA A 1 85 ? 3.256 4.565 3.477 1.00 91.56 85 ALA A CA 1
ATOM 613 C C . ALA A 1 85 ? 3.235 3.056 3.767 1.00 91.56 85 ALA A C 1
ATOM 615 O O . ALA A 1 85 ? 2.387 2.592 4.529 1.00 91.56 85 ALA A O 1
ATOM 616 N N . ALA A 1 86 ? 4.205 2.308 3.237 1.00 89.62 86 ALA A N 1
ATOM 617 C CA . ALA A 1 86 ? 4.322 0.871 3.462 1.00 89.62 86 ALA A CA 1
ATOM 618 C C . ALA A 1 86 ? 4.575 0.506 4.935 1.00 89.62 86 ALA A C 1
ATOM 620 O O . ALA A 1 86 ? 4.075 -0.513 5.387 1.00 89.62 86 ALA A O 1
ATOM 621 N N . VAL A 1 87 ? 5.307 1.327 5.695 1.00 90.25 87 VAL A N 1
ATOM 622 C CA . VAL A 1 87 ? 5.564 1.087 7.132 1.00 90.25 87 VAL A CA 1
ATOM 623 C C . VAL A 1 87 ? 4.327 1.348 8.002 1.00 90.25 87 VAL A C 1
ATOM 625 O O . VAL A 1 87 ? 4.193 0.769 9.078 1.00 90.25 87 VAL A O 1
ATOM 628 N N . ILE A 1 88 ? 3.431 2.236 7.563 1.00 88.31 88 ILE A N 1
ATOM 629 C CA . ILE A 1 88 ? 2.180 2.551 8.273 1.00 88.31 88 ILE A CA 1
ATOM 630 C C . ILE A 1 88 ? 1.104 1.479 8.027 1.00 88.31 88 ILE A C 1
ATOM 632 O O . ILE A 1 88 ? 0.215 1.312 8.867 1.00 88.31 88 ILE A O 1
ATOM 636 N N . SER A 1 89 ? 1.171 0.811 6.873 1.00 83.94 89 SER A N 1
ATOM 637 C CA . SER A 1 89 ? 0.185 -0.162 6.384 1.00 83.94 89 SER A CA 1
ATOM 638 C C . SER A 1 89 ? 0.327 -1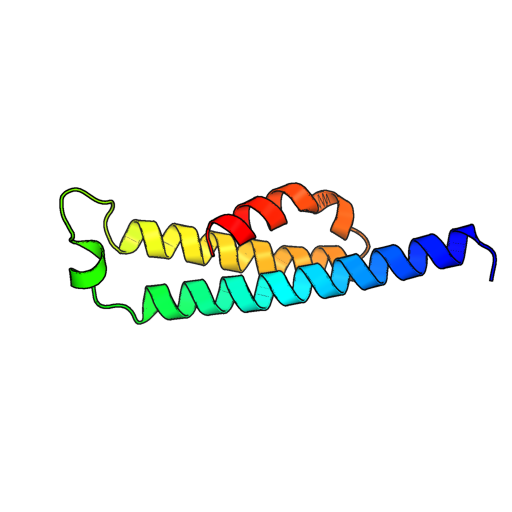.524 7.067 1.00 83.94 89 SER A C 1
ATOM 640 O O . SER A 1 89 ? -0.717 -2.110 7.433 1.00 83.94 89 SER A O 1
#

pLDDT: mean 87.53, std 8.98, range [49.81, 95.75]

Secondary structure (DSSP, 8-state):
--HHHHHHHHHHHHHHHHHHHHHHHHHHHHHHHHHS-GGGT-STTPPPHHHHHHHHHHHHHHHHHHHHHHHTT-GGGGHHHHHHHHHH-